Protein AF-A0A2M9ITP5-F1 (afdb_monomer_lite)

Secondary structure (DSSP, 8-state):
------TT-TTPEEEEEEETTTTEEEEEEEEEEEEEETTEEEEEEEE--HHHHHHHHHHTT-

Foldseek 3Di:
DDDPDDPVQFFPFDFDPQDPVVRDGDGFWTFHDWDADPVGIDTDTDGCDPVVVVVVVVVVVD

Structure (mmCIF, N/CA/C/O backbone):
data_AF-A0A2M9ITP5-F1
#
_entry.id   AF-A0A2M9ITP5-F1
#
loop_
_atom_site.group_PDB
_atom_site.id
_atom_site.type_symbol
_atom_site.label_atom_id
_atom_site.label_alt_id
_atom_site.label_comp_id
_atom_site.label_asym_id
_atom_site.label_entity_id
_atom_site.label_seq_id
_atom_site.pdbx_PDB_ins_code
_atom_site.Cartn_x
_atom_site.Cartn_y
_atom_site.Cartn_z
_atom_site.occupancy
_atom_site.B_iso_or_equiv
_atom_site.auth_seq_id
_atom_site.auth_comp_id
_atom_site.auth_asym_id
_atom_site.auth_atom_id
_atom_site.pdbx_PDB_model_num
ATOM 1 N N . MET A 1 1 ? 4.837 -3.212 -8.737 1.00 60.88 1 MET A N 1
ATOM 2 C CA . MET A 1 1 ? 4.360 -2.349 -9.856 1.00 60.88 1 MET A CA 1
ATOM 3 C C . MET A 1 1 ? 5.484 -1.407 -10.285 1.00 60.88 1 MET A C 1
ATOM 5 O O . MET A 1 1 ? 6.309 -1.085 -9.437 1.00 60.88 1 MET A O 1
ATOM 9 N N . ARG A 1 2 ? 5.580 -0.983 -11.558 1.00 67.12 2 ARG A N 1
ATOM 10 C CA . ARG A 1 2 ? 6.520 0.101 -11.915 1.00 67.12 2 ARG A CA 1
ATOM 11 C C . ARG A 1 2 ? 5.975 1.394 -11.317 1.00 67.12 2 ARG A C 1
ATOM 13 O O . ARG A 1 2 ? 4.873 1.798 -11.666 1.00 67.12 2 ARG A O 1
ATOM 20 N N . CYS A 1 3 ? 6.718 1.978 -10.391 1.00 66.56 3 CYS A N 1
ATOM 21 C CA . CYS A 1 3 ? 6.322 3.180 -9.681 1.00 66.56 3 CYS A CA 1
ATOM 22 C C . CYS A 1 3 ? 7.548 4.077 -9.543 1.00 66.56 3 CYS A C 1
ATOM 24 O O . CYS A 1 3 ? 8.630 3.597 -9.216 1.00 66.56 3 CYS A O 1
ATOM 26 N N . ASP A 1 4 ? 7.380 5.359 -9.833 1.00 77.31 4 ASP A N 1
ATOM 27 C CA . ASP A 1 4 ? 8.398 6.409 -9.756 1.00 77.31 4 ASP A CA 1
ATOM 28 C C . ASP A 1 4 ? 8.409 7.120 -8.390 1.00 77.31 4 ASP A C 1
ATOM 30 O O . ASP A 1 4 ? 9.100 8.126 -8.200 1.00 77.31 4 ASP A O 1
ATOM 34 N N . LEU A 1 5 ? 7.662 6.573 -7.425 1.00 77.88 5 LEU A N 1
ATOM 35 C CA . LEU A 1 5 ? 7.652 7.013 -6.038 1.00 77.88 5 LEU A CA 1
ATOM 36 C C . LEU A 1 5 ? 9.048 6.888 -5.410 1.00 77.88 5 LEU A C 1
ATOM 38 O O . LEU A 1 5 ? 9.801 5.948 -5.665 1.00 77.88 5 LEU A O 1
ATOM 42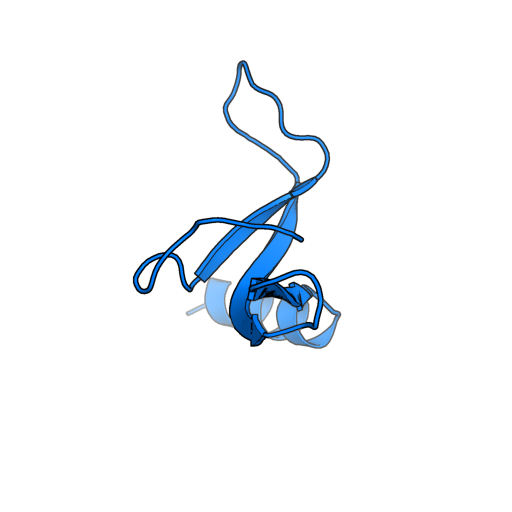 N N . LYS A 1 6 ? 9.398 7.879 -4.587 1.00 81.06 6 LYS A N 1
ATOM 43 C CA . LYS A 1 6 ? 10.705 8.002 -3.928 1.00 81.06 6 LYS A CA 1
ATOM 44 C C . LYS A 1 6 ? 10.587 7.745 -2.429 1.00 81.06 6 LYS A C 1
ATOM 46 O O . LYS A 1 6 ? 9.493 7.754 -1.874 1.00 81.06 6 LYS A O 1
ATOM 51 N N . ALA A 1 7 ? 11.738 7.608 -1.766 1.00 79.19 7 ALA A N 1
ATOM 52 C CA . ALA A 1 7 ? 11.818 7.560 -0.307 1.00 79.19 7 ALA A CA 1
ATOM 53 C C . ALA A 1 7 ? 10.946 8.658 0.335 1.00 79.19 7 ALA A C 1
ATOM 55 O O . ALA A 1 7 ? 11.016 9.824 -0.056 1.00 79.19 7 ALA A O 1
ATOM 56 N N . GLY A 1 8 ? 10.106 8.254 1.290 1.00 82.81 8 GLY A N 1
ATOM 57 C CA . GLY A 1 8 ? 9.021 9.072 1.842 1.00 82.81 8 GLY A CA 1
ATOM 58 C C . GLY A 1 8 ? 7.619 8.600 1.438 1.00 82.81 8 GLY A C 1
ATOM 59 O O . GLY A 1 8 ? 6.670 8.895 2.153 1.00 82.81 8 GLY A O 1
ATOM 60 N N . SER A 1 9 ? 7.479 7.812 0.364 1.00 84.44 9 SER A N 1
ATOM 61 C CA . SER A 1 9 ? 6.215 7.139 0.010 1.00 84.44 9 SER A CA 1
ATOM 62 C C . SER A 1 9 ? 5.936 5.865 0.816 1.00 84.44 9 SER A C 1
ATOM 64 O O . SER A 1 9 ? 4.830 5.329 0.744 1.00 84.44 9 SER A O 1
ATOM 66 N N . SER A 1 10 ? 6.925 5.356 1.558 1.00 87.50 10 SER A N 1
ATOM 67 C CA . SER A 1 10 ? 6.798 4.157 2.391 1.00 87.50 10 SER A CA 1
ATOM 68 C C . SER A 1 10 ? 5.603 4.271 3.343 1.00 87.50 10 SER A C 1
ATOM 70 O O . SER A 1 10 ? 5.426 5.287 4.010 1.00 87.50 10 SER A O 1
ATOM 72 N N . GLY A 1 11 ? 4.783 3.221 3.404 1.00 86.56 11 GLY A N 1
ATOM 73 C CA . GLY A 1 11 ? 3.527 3.190 4.157 1.00 86.56 11 GLY A CA 1
ATOM 74 C C . GLY A 1 11 ? 2.298 3.694 3.390 1.00 86.56 11 GLY A C 1
ATOM 75 O O . GLY A 1 11 ? 1.185 3.542 3.887 1.00 86.56 11 GLY A O 1
ATOM 76 N N . GLY A 1 12 ? 2.462 4.252 2.184 1.00 90.00 12 GLY A N 1
ATOM 77 C CA . GLY A 1 12 ? 1.341 4.635 1.320 1.00 90.00 12 GLY A CA 1
ATOM 78 C C . GLY A 1 12 ? 0.459 3.436 0.926 1.00 90.00 12 GLY A C 1
ATOM 79 O O . GLY A 1 12 ? 0.985 2.332 0.760 1.00 90.00 12 GLY A O 1
ATOM 80 N N . PRO A 1 13 ? -0.871 3.611 0.785 1.00 90.56 13 PRO A N 1
ATOM 81 C CA . PRO A 1 13 ? -1.785 2.501 0.538 1.00 90.56 13 PRO A CA 1
ATOM 82 C C . PRO A 1 13 ? -1.806 2.073 -0.933 1.00 90.56 13 PRO A C 1
ATOM 84 O O . PRO A 1 13 ? -1.864 2.899 -1.844 1.00 90.56 13 PRO A O 1
ATOM 87 N N . HIS A 1 14 ? -1.871 0.763 -1.156 1.00 89.88 14 HIS A N 1
ATOM 88 C CA . HIS A 1 14 ? -2.272 0.178 -2.433 1.00 89.88 14 HIS A CA 1
ATOM 89 C C . HIS A 1 14 ? -3.780 -0.023 -2.393 1.00 89.88 14 HIS A C 1
ATOM 91 O O . HIS A 1 14 ? -4.283 -0.744 -1.529 1.00 89.88 14 HIS A O 1
ATOM 97 N N . LEU A 1 15 ? -4.494 0.634 -3.305 1.00 92.06 15 LEU A N 1
ATOM 98 C CA . LEU A 1 15 ? -5.954 0.635 -3.341 1.00 92.06 15 LEU A CA 1
ATOM 99 C C . LEU A 1 15 ? -6.460 -0.211 -4.511 1.00 92.06 15 LEU A C 1
ATOM 101 O O . LEU A 1 15 ? -6.071 0.009 -5.658 1.00 92.06 15 LEU A O 1
ATOM 105 N N . LEU A 1 16 ? -7.350 -1.152 -4.211 1.00 92.06 16 LEU A N 1
ATOM 106 C CA . LEU A 1 16 ? -8.191 -1.843 -5.181 1.00 92.06 16 LEU A CA 1
ATOM 107 C C . LEU A 1 16 ? -9.517 -1.083 -5.332 1.00 92.06 16 LEU A C 1
ATOM 109 O O . LEU A 1 16 ? -10.004 -0.494 -4.364 1.00 92.06 16 LEU A O 1
ATOM 113 N N . ASP A 1 17 ? -10.086 -1.096 -6.539 1.00 93.69 17 ASP A N 1
ATOM 114 C CA . ASP A 1 17 ? -11.373 -0.461 -6.862 1.00 93.69 17 ASP A CA 1
ATOM 115 C C . ASP A 1 17 ? -11.436 1.025 -6.469 1.00 93.69 17 ASP A C 1
ATOM 117 O O . ASP A 1 17 ? -12.405 1.501 -5.881 1.00 93.69 17 ASP A O 1
ATOM 121 N N . PHE A 1 18 ? -10.361 1.766 -6.761 1.00 94.69 18 PHE A N 1
ATOM 122 C CA . PHE A 1 18 ? -10.267 3.183 -6.425 1.00 94.69 18 PHE A CA 1
ATOM 123 C C . PHE A 1 18 ? -11.319 4.018 -7.172 1.00 94.69 18 PHE A C 1
ATOM 125 O O . PHE A 1 18 ? -11.280 4.144 -8.398 1.00 94.69 18 PHE A O 1
ATOM 132 N N . ASP A 1 19 ? -12.219 4.649 -6.421 1.00 94.75 19 ASP A N 1
ATOM 133 C CA . ASP A 1 19 ? -13.168 5.628 -6.937 1.00 94.75 19 ASP A CA 1
ATOM 134 C C . ASP A 1 19 ? -12.525 7.021 -6.952 1.00 94.75 19 ASP A C 1
ATOM 136 O O . ASP A 1 19 ? -12.201 7.626 -5.924 1.00 94.75 19 ASP A O 1
ATOM 140 N N . HIS A 1 20 ? -12.367 7.564 -8.156 1.00 94.12 20 HIS A N 1
ATOM 141 C CA . HIS A 1 20 ? -11.790 8.883 -8.369 1.00 94.12 20 HIS A CA 1
ATOM 142 C C . HIS A 1 20 ? -12.679 10.033 -7.880 1.00 94.12 20 HIS A C 1
ATOM 144 O O . HIS A 1 20 ? -12.148 11.131 -7.685 1.00 94.12 20 HIS A O 1
ATOM 150 N N . ASN A 1 21 ? -13.981 9.819 -7.686 1.00 94.94 21 ASN A N 1
ATOM 151 C CA . ASN A 1 21 ? -14.907 10.838 -7.201 1.00 94.94 21 ASN A CA 1
ATOM 152 C C . ASN A 1 21 ? -14.796 11.006 -5.685 1.00 94.94 21 ASN A C 1
ATOM 154 O O . ASN A 1 21 ? -14.631 12.124 -5.202 1.00 94.94 21 ASN A O 1
ATOM 158 N N . THR A 1 22 ? -14.830 9.903 -4.937 1.00 94.94 22 THR A N 1
ATOM 159 C CA . THR A 1 22 ? -14.750 9.915 -3.466 1.00 94.94 22 THR A CA 1
ATOM 160 C C . THR A 1 22 ? -13.319 9.858 -2.938 1.00 94.94 22 THR A C 1
ATOM 162 O O . THR A 1 22 ? -13.101 10.120 -1.758 1.00 94.94 22 THR A O 1
ATOM 165 N N . LYS A 1 23 ? -12.339 9.543 -3.796 1.00 93.94 23 LYS A N 1
ATOM 166 C CA . LYS A 1 23 ? -10.929 9.316 -3.431 1.00 93.94 23 LYS A CA 1
ATOM 167 C C . LYS A 1 23 ? -10.753 8.164 -2.438 1.00 93.94 23 LYS A C 1
ATOM 169 O O . LYS A 1 23 ? -9.862 8.203 -1.592 1.00 93.94 23 LYS A O 1
ATOM 174 N N . THR A 1 24 ? -11.583 7.131 -2.552 1.00 94.94 24 THR A N 1
ATOM 175 C CA . THR A 1 24 ? -11.554 5.954 -1.674 1.00 94.94 24 THR A CA 1
ATOM 176 C C . THR A 1 24 ? -11.384 4.671 -2.471 1.00 94.94 24 THR A C 1
ATOM 178 O O . THR A 1 24 ? -11.799 4.590 -3.620 1.00 94.94 24 THR A O 1
ATOM 181 N N . GLY A 1 25 ? -10.827 3.645 -1.840 1.00 93.00 25 GLY A N 1
ATOM 182 C CA . GLY A 1 25 ? -10.760 2.288 -2.373 1.00 93.00 25 GLY A CA 1
ATOM 183 C C . GLY A 1 25 ? -10.467 1.303 -1.248 1.00 93.00 25 GLY A C 1
ATOM 184 O O . GLY A 1 25 ? -10.223 1.707 -0.107 1.00 93.00 25 GLY A O 1
ATOM 185 N N . THR A 1 26 ? -10.474 0.015 -1.563 1.00 93.31 26 THR A N 1
ATOM 186 C CA . THR A 1 26 ? -10.122 -1.030 -0.598 1.00 93.31 26 THR A CA 1
ATOM 187 C C . THR A 1 26 ? -8.607 -1.109 -0.478 1.00 93.31 26 THR A C 1
ATOM 189 O O . THR A 1 26 ? -7.923 -1.362 -1.466 1.00 93.31 26 THR A O 1
ATOM 192 N N . VAL A 1 27 ? -8.060 -0.914 0.723 1.00 91.31 27 VAL A N 1
ATOM 193 C CA . VAL A 1 27 ? -6.621 -1.104 0.952 1.00 91.31 27 VAL A CA 1
ATOM 194 C C . VAL A 1 27 ? -6.297 -2.595 0.856 1.00 91.31 27 VAL A C 1
ATOM 196 O O . VAL A 1 27 ? -6.920 -3.401 1.541 1.00 91.31 27 VAL A O 1
ATOM 199 N N . VAL A 1 28 ? -5.324 -2.961 0.020 1.00 90.94 28 VAL A N 1
ATOM 200 C CA . VAL A 1 28 ? -4.875 -4.358 -0.175 1.00 90.94 28 VAL A CA 1
ATOM 201 C C . VAL A 1 28 ? -3.396 -4.577 0.160 1.00 90.94 28 VAL A C 1
ATOM 203 O O . VAL A 1 28 ? -2.933 -5.712 0.264 1.00 90.94 28 VAL A O 1
ATOM 206 N N . GLY A 1 29 ? -2.649 -3.498 0.372 1.00 90.69 29 GLY A N 1
ATOM 207 C CA . GLY A 1 29 ? -1.244 -3.538 0.757 1.00 90.69 29 GLY A CA 1
ATOM 208 C C . GLY A 1 29 ? -0.698 -2.143 1.022 1.00 90.69 29 GLY A C 1
ATOM 209 O O . GLY A 1 29 ? -1.416 -1.150 0.878 1.00 90.69 29 GLY A O 1
ATOM 210 N N . VAL A 1 30 ? 0.575 -2.070 1.398 1.00 91.44 30 VAL A N 1
ATOM 211 C CA . VAL A 1 30 ? 1.283 -0.801 1.614 1.00 91.44 30 VAL A CA 1
ATOM 212 C C . VAL A 1 30 ? 2.649 -0.804 0.945 1.00 91.44 30 VAL A C 1
ATOM 214 O O . VAL A 1 30 ? 3.334 -1.829 0.942 1.00 91.44 30 VAL A O 1
ATOM 217 N N . ASN A 1 31 ? 3.062 0.352 0.426 1.00 90.69 31 ASN A N 1
ATOM 218 C CA . ASN A 1 31 ? 4.415 0.581 -0.074 1.00 90.69 31 ASN A CA 1
ATOM 219 C C . ASN A 1 31 ? 5.427 0.207 1.012 1.00 90.69 31 ASN A C 1
ATOM 221 O O . ASN A 1 31 ? 5.399 0.777 2.107 1.00 90.69 31 ASN A O 1
ATOM 225 N N . SER A 1 32 ? 6.329 -0.727 0.722 1.00 88.12 32 SER A N 1
ATOM 226 C CA . SER A 1 32 ? 7.310 -1.193 1.702 1.00 88.12 32 SER A CA 1
ATOM 227 C C . SER A 1 32 ? 8.725 -0.891 1.241 1.00 88.12 32 SER A C 1
ATOM 229 O O . SER A 1 32 ? 9.450 -0.144 1.902 1.00 88.12 32 SER A O 1
ATOM 231 N N . SER A 1 33 ? 9.107 -1.428 0.087 1.00 83.69 33 SER A N 1
ATOM 232 C CA . SER A 1 33 ? 10.472 -1.340 -0.411 1.00 83.69 33 SER A CA 1
ATOM 233 C C . SER A 1 33 ? 10.512 -1.246 -1.931 1.00 83.69 33 SER A C 1
ATOM 235 O O . SER A 1 33 ? 9.525 -1.452 -2.637 1.00 83.69 33 SER A O 1
ATOM 237 N N . THR A 1 34 ? 11.688 -0.906 -2.444 1.00 84.94 34 THR A N 1
ATOM 238 C CA . THR A 1 34 ? 11.980 -0.940 -3.873 1.00 84.94 34 THR A CA 1
ATOM 239 C C . THR A 1 34 ? 13.010 -2.026 -4.129 1.00 84.94 34 THR A C 1
ATOM 241 O O . THR A 1 34 ? 14.011 -2.112 -3.416 1.00 84.94 34 THR A O 1
ATOM 244 N N . ARG A 1 35 ? 12.811 -2.803 -5.191 1.00 82.81 35 ARG A N 1
ATOM 245 C CA . ARG A 1 35 ? 13.856 -3.655 -5.768 1.00 82.81 35 ARG A CA 1
ATOM 246 C C . ARG A 1 35 ? 14.157 -3.239 -7.197 1.00 82.81 35 ARG A C 1
ATOM 248 O O . ARG A 1 35 ? 13.273 -2.796 -7.927 1.00 82.81 35 ARG A O 1
ATOM 255 N N . THR A 1 36 ? 15.399 -3.421 -7.618 1.00 83.19 36 THR A N 1
ATOM 256 C CA . THR A 1 36 ? 15.813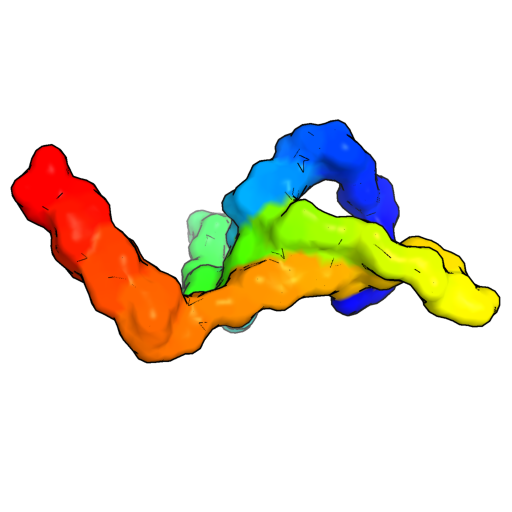 -3.167 -9.001 1.00 83.19 36 THR A CA 1
ATOM 257 C C . THR A 1 36 ? 15.703 -4.450 -9.817 1.00 83.19 36 THR A C 1
ATOM 259 O O . THR A 1 36 ? 16.156 -5.504 -9.382 1.00 83.19 36 THR A O 1
ATOM 262 N N . THR A 1 37 ? 15.097 -4.359 -10.999 1.00 84.12 37 THR A N 1
ATOM 263 C CA . THR A 1 37 ? 15.037 -5.437 -12.000 1.00 84.12 37 THR A CA 1
ATOM 264 C C . THR A 1 37 ? 15.751 -4.997 -13.280 1.00 84.12 37 THR A C 1
ATOM 266 O O . THR A 1 37 ? 16.020 -3.805 -13.443 1.00 84.12 37 THR A O 1
ATOM 269 N N . ASP A 1 38 ? 15.978 -5.910 -14.229 1.00 86.88 38 ASP A N 1
ATOM 270 C CA . ASP A 1 38 ? 16.527 -5.579 -15.562 1.00 86.88 38 ASP A CA 1
ATOM 271 C C . ASP A 1 38 ? 15.673 -4.542 -16.316 1.00 86.88 38 ASP A C 1
ATOM 273 O O . ASP A 1 38 ? 16.140 -3.832 -17.203 1.00 86.88 38 ASP A O 1
ATOM 277 N N . ALA A 1 39 ? 14.403 -4.426 -15.930 1.00 82.81 39 ALA A N 1
ATOM 278 C CA . ALA A 1 39 ? 13.430 -3.501 -16.483 1.00 82.81 39 ALA A CA 1
ATOM 279 C C . ALA A 1 39 ? 13.327 -2.178 -15.687 1.00 82.81 39 ALA A C 1
ATOM 281 O O . ALA A 1 39 ? 12.430 -1.377 -15.967 1.00 82.81 39 ALA A O 1
ATOM 282 N N . GLY A 1 40 ? 14.193 -1.948 -14.693 1.00 81.12 40 GLY A N 1
ATOM 283 C CA . GLY A 1 40 ? 14.189 -0.777 -13.809 1.00 81.12 40 GLY A CA 1
ATOM 284 C C . GLY A 1 40 ? 13.648 -1.055 -12.396 1.00 81.12 40 GLY A C 1
ATOM 285 O O . GLY A 1 40 ? 13.377 -2.212 -12.049 1.00 81.12 40 GLY A O 1
ATOM 286 N N . PRO A 1 41 ? 13.517 -0.013 -11.552 1.00 79.94 41 PRO A N 1
ATOM 287 C CA . PRO A 1 41 ? 13.019 -0.149 -10.187 1.00 79.94 41 PRO A CA 1
ATOM 288 C C . PRO A 1 41 ? 11.540 -0.549 -10.161 1.00 79.94 41 PRO A C 1
ATOM 290 O O . PRO A 1 41 ? 10.724 -0.092 -10.966 1.00 79.94 41 PRO A O 1
ATOM 293 N N . VAL A 1 42 ? 11.201 -1.414 -9.213 1.00 83.50 42 VAL A N 1
ATOM 294 C CA . VAL A 1 42 ? 9.852 -1.918 -8.968 1.00 83.50 42 VAL A CA 1
ATOM 295 C C . VAL A 1 42 ? 9.543 -1.739 -7.491 1.00 83.50 42 VAL A C 1
ATOM 297 O O . VAL A 1 42 ? 10.347 -2.090 -6.630 1.00 83.50 42 VAL A O 1
ATOM 300 N N . GLU A 1 43 ? 8.366 -1.194 -7.215 1.00 84.06 43 GLU A N 1
ATOM 301 C CA . GLU A 1 43 ? 7.825 -1.094 -5.864 1.00 84.06 43 GLU A CA 1
ATOM 302 C C . GLU A 1 43 ? 7.242 -2.443 -5.435 1.00 84.06 43 GLU A C 1
ATOM 304 O O . GLU A 1 43 ? 6.427 -3.035 -6.166 1.00 84.06 43 GLU A O 1
ATOM 309 N N . ASP A 1 44 ? 7.675 -2.896 -4.259 1.00 84.56 44 ASP A N 1
ATOM 310 C CA . ASP A 1 44 ? 7.173 -4.063 -3.550 1.00 84.56 44 ASP A CA 1
ATOM 311 C C . ASP A 1 44 ? 6.276 -3.614 -2.390 1.00 84.56 44 ASP A C 1
ATOM 313 O O . ASP A 1 44 ? 6.606 -2.719 -1.601 1.00 84.56 44 ASP A O 1
A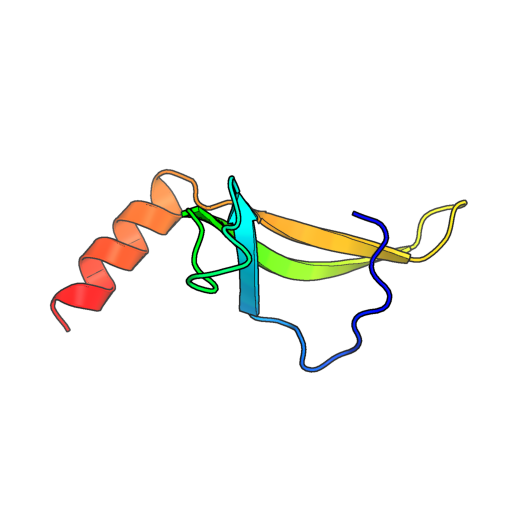TOM 317 N N . ALA A 1 45 ? 5.125 -4.273 -2.293 1.00 85.38 45 ALA A N 1
ATOM 318 C CA . ALA A 1 45 ? 4.131 -4.019 -1.266 1.00 85.38 45 ALA A CA 1
ATOM 319 C C . ALA A 1 45 ? 4.157 -5.113 -0.202 1.00 85.38 45 ALA A C 1
ATOM 321 O O . ALA A 1 45 ? 4.290 -6.295 -0.527 1.00 85.38 45 ALA A O 1
ATOM 322 N N . ALA A 1 46 ? 3.946 -4.726 1.054 1.00 86.25 46 ALA A N 1
ATOM 323 C CA . ALA A 1 46 ? 3.548 -5.676 2.083 1.00 86.25 46 ALA A CA 1
ATOM 324 C C . ALA A 1 46 ? 2.035 -5.941 1.938 1.00 86.25 46 ALA A C 1
ATOM 326 O O . ALA A 1 46 ? 1.257 -4.983 2.021 1.00 86.25 46 ALA A O 1
ATOM 327 N N . PRO A 1 47 ? 1.599 -7.188 1.679 1.00 84.62 47 PRO A N 1
ATOM 328 C CA . PRO A 1 47 ? 0.184 -7.505 1.520 1.00 84.62 47 PRO A CA 1
ATOM 329 C C . PRO A 1 47 ? -0.555 -7.455 2.862 1.00 84.62 47 PRO A C 1
ATOM 331 O O . PRO A 1 47 ? 0.011 -7.779 3.908 1.00 84.62 47 PRO A O 1
ATOM 334 N N . LEU A 1 48 ? -1.843 -7.105 2.831 1.00 87.06 48 LEU A N 1
ATOM 335 C CA . LEU A 1 48 ? -2.721 -7.227 3.999 1.00 87.06 48 LEU A CA 1
ATOM 336 C C . LEU A 1 48 ? -3.232 -8.665 4.153 1.00 87.06 48 LEU A C 1
ATOM 338 O O . LEU A 1 48 ? -4.382 -8.981 3.853 1.00 87.06 48 LEU A O 1
ATOM 342 N N . ASP A 1 49 ? -2.348 -9.551 4.601 1.00 87.25 49 ASP A N 1
ATOM 343 C CA . ASP A 1 49 ? -2.686 -10.937 4.920 1.00 87.25 49 ASP A CA 1
ATOM 344 C C . ASP A 1 49 ? -3.384 -11.084 6.290 1.00 87.25 49 ASP A C 1
ATOM 346 O O . ASP A 1 49 ? -3.626 -10.117 7.017 1.00 87.25 49 ASP A O 1
ATOM 350 N N . SER A 1 50 ? -3.722 -12.319 6.674 1.00 90.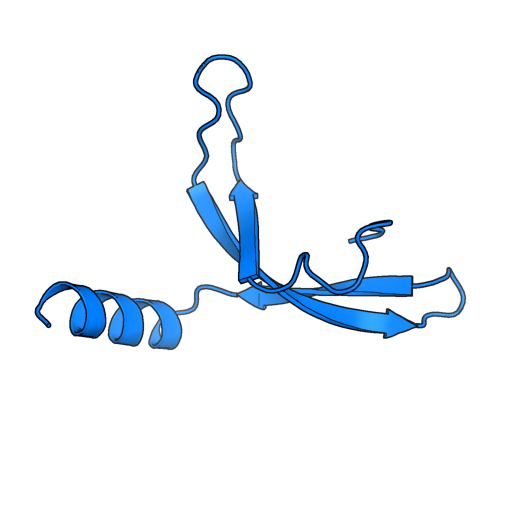06 50 SER A N 1
ATOM 351 C CA . SER A 1 50 ? -4.395 -12.596 7.949 1.00 90.06 50 SER A CA 1
ATOM 352 C C . SER A 1 50 ? -3.608 -12.113 9.174 1.00 90.06 50 SER A C 1
ATOM 354 O O . SER A 1 50 ? -4.218 -11.727 10.170 1.00 90.06 50 SER A O 1
ATOM 356 N N . THR A 1 51 ? -2.274 -12.095 9.117 1.00 90.62 51 THR A N 1
ATOM 357 C CA . THR A 1 51 ? -1.437 -11.602 10.219 1.00 90.62 51 THR A CA 1
ATOM 358 C C . THR A 1 51 ? -1.527 -10.084 10.314 1.00 90.62 51 THR A C 1
ATOM 360 O O . THR A 1 51 ? -1.730 -9.549 11.406 1.00 90.62 51 THR A O 1
ATOM 363 N N . ALA A 1 52 ? -1.450 -9.385 9.179 1.00 88.12 52 ALA A N 1
ATOM 364 C CA . ALA A 1 52 ? -1.645 -7.939 9.117 1.00 88.12 52 ALA A CA 1
ATOM 365 C C . ALA A 1 52 ? -3.035 -7.531 9.639 1.00 88.12 52 ALA A C 1
ATOM 367 O O . ALA A 1 52 ? -3.154 -6.577 10.408 1.00 88.12 52 ALA A O 1
ATOM 368 N N . MET A 1 53 ? -4.076 -8.300 9.307 1.00 88.38 53 MET A N 1
ATOM 369 C CA . MET A 1 53 ? -5.436 -8.063 9.803 1.00 88.38 53 MET A CA 1
ATOM 370 C C . MET A 1 53 ? -5.561 -8.261 11.320 1.00 88.38 53 MET A C 1
ATOM 372 O O . MET A 1 53 ? -6.248 -7.486 11.988 1.00 88.38 53 MET A O 1
ATOM 376 N N . LEU A 1 54 ? -4.874 -9.254 11.893 1.00 91.00 54 LEU A N 1
ATOM 377 C CA . LEU A 1 54 ? -4.829 -9.443 13.347 1.00 91.00 54 LEU A CA 1
ATOM 378 C C . LEU A 1 54 ? -4.120 -8.281 14.051 1.00 91.00 54 LEU A C 1
ATOM 380 O O . LEU A 1 54 ? -4.605 -7.799 15.076 1.00 91.00 54 LEU A O 1
ATOM 384 N N . LEU A 1 55 ? -2.995 -7.812 13.503 1.00 89.69 55 LEU A N 1
ATOM 385 C CA . LEU A 1 55 ? -2.283 -6.640 14.021 1.00 89.69 55 LEU A CA 1
ATOM 386 C C . LEU A 1 55 ? -3.159 -5.386 13.961 1.00 89.69 55 LEU A C 1
ATOM 388 O O . LEU A 1 55 ? -3.231 -4.647 14.941 1.00 89.69 55 LEU A O 1
ATOM 392 N N . TYR A 1 56 ? -3.874 -5.182 12.853 1.00 89.88 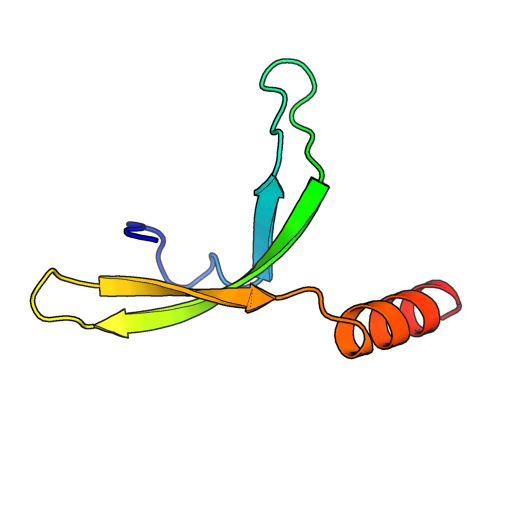56 TYR A N 1
ATOM 393 C CA . TYR A 1 56 ? -4.817 -4.078 12.702 1.00 89.88 56 TYR A CA 1
ATOM 394 C C . TYR A 1 56 ? -5.915 -4.114 13.771 1.00 89.88 56 TYR A C 1
ATOM 396 O O . TYR A 1 56 ? -6.118 -3.127 14.475 1.00 89.88 56 TYR A O 1
ATOM 404 N N . ALA A 1 57 ? -6.563 -5.266 13.966 1.00 90.31 57 ALA A N 1
ATOM 405 C CA . ALA A 1 57 ? -7.599 -5.424 14.986 1.00 90.31 57 ALA A CA 1
ATOM 406 C C . ALA A 1 57 ? -7.077 -5.137 16.407 1.00 90.31 57 ALA A C 1
ATOM 408 O O . ALA A 1 57 ? -7.787 -4.5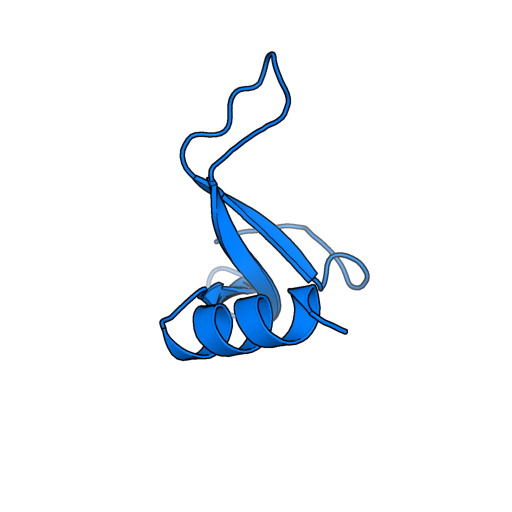63 17.229 1.00 90.31 57 ALA A O 1
ATOM 409 N N . ARG A 1 58 ? -5.821 -5.501 16.701 1.00 91.56 58 ARG A N 1
ATOM 410 C CA . ARG A 1 58 ? -5.168 -5.169 17.978 1.00 91.56 58 ARG A CA 1
ATOM 411 C C . ARG A 1 58 ? -4.874 -3.679 18.126 1.00 91.56 58 ARG A C 1
ATOM 413 O O . ARG A 1 58 ? -5.031 -3.155 19.221 1.00 91.56 58 ARG A O 1
ATOM 420 N N . ALA A 1 59 ? -4.460 -3.004 17.059 1.00 90.44 59 ALA A N 1
ATOM 421 C CA . ALA A 1 59 ? -4.153 -1.577 17.096 1.00 90.44 59 ALA A CA 1
ATOM 422 C C . ALA A 1 59 ? -5.400 -0.703 17.311 1.00 90.44 59 ALA A C 1
ATOM 424 O O . ALA A 1 59 ? -5.299 0.373 17.886 1.00 90.44 59 ALA A O 1
ATOM 425 N N . GLN A 1 60 ? -6.579 -1.163 16.882 1.00 89.56 60 GLN A N 1
ATOM 426 C CA . GLN A 1 60 ? -7.833 -0.413 17.022 1.00 89.56 60 GLN A CA 1
ATOM 427 C C . GLN A 1 60 ? -8.376 -0.317 18.453 1.00 89.56 60 GLN A C 1
ATOM 429 O O . GLN A 1 60 ? -9.246 0.508 18.714 1.00 89.56 60 GLN A O 1
ATOM 434 N N . VAL A 1 61 ? -7.912 -1.176 19.361 1.00 86.50 61 VAL A N 1
ATOM 435 C CA . VAL A 1 61 ? -8.368 -1.215 20.762 1.00 86.50 61 VAL A CA 1
ATOM 436 C C . VAL A 1 61 ? -7.364 -0.576 21.730 1.00 86.50 61 VAL A C 1
ATOM 438 O O . VAL A 1 61 ? -7.534 -0.708 22.942 1.00 86.50 61 VAL A O 1
ATOM 441 N N . GLY A 1 62 ? -6.305 0.043 21.195 1.00 58.19 62 GLY A N 1
ATOM 442 C CA . GLY A 1 62 ? -5.241 0.713 21.948 1.00 58.19 62 GLY A CA 1
ATOM 443 C C . GLY A 1 62 ? -5.522 2.174 22.263 1.00 58.19 62 GLY A C 1
ATOM 444 O O . GLY A 1 62 ? -6.379 2.784 21.585 1.00 58.19 62 GLY A O 1
#

Radius of gyration: 13.73 Å; chains: 1; bounding box: 31×23×38 Å

Sequence (62 aa):
MRCDLKAGSSGGPHLLDFDHNTKTGTVVGVNSSTRTTDAGPVEDAAPLDSTAMLLYARAQVG

pLDDT: mean 86.42, std 7.61, range [58.19, 94.94]